Protein AF-A0A8T3ZAX4-F1 (afdb_monomer)

Mean predicted aligned error: 3.97 Å

Solvent-accessible surface area (backbone atoms only — not comparable to full-atom values): 5422 Å² total; per-residue (Å²): 133,81,79,79,75,72,52,70,66,55,52,51,37,52,55,50,29,55,52,29,49,74,70,68,38,28,73,60,21,37,55,42,31,55,60,37,60,75,72,52,79,51,68,69,60,42,37,52,41,35,48,54,30,16,56,26,32,34,56,47,14,66,73,70,72,34,65,69,41,33,50,52,14,40,52,33,25,51,54,36,33,74,78,38,77,82,42,62,67,38,50,54,50,41,58,54,48,69,73,70,109

Radius of gyration: 13.68 Å; Cα contacts (8 Å, |Δi|>4): 105; chains: 1; bounding box: 33×26×36 Å

Sequence (101 aa):
MTDRVMDKEVESYLRKIAHLRAEHRHGRAVQYCNAALEIVHDPLLKNVILTFKGDSLYKIGKKTQQDDIIQDARNHFCEVLKANPDDHLAQACIERIDRYL

Foldseek 3Di:
DDPPPPPPLLVVLVVVLVVCVVVLVLVVSLVSLVVSCVPDPDPVSVLVSLLSNLVSLCSVCVVVVNLVSNVVSLVSLVVSCVVPVPPVSSVVSNVVSVVVD

Structure (mmCIF, N/CA/C/O backbone):
data_AF-A0A8T3ZAX4-F1
#
_entry.id   AF-A0A8T3ZAX4-F1
#
loop_
_atom_site.group_PDB
_atom_site.id
_atom_site.type_symbol
_atom_site.label_atom_id
_atom_site.label_alt_id
_atom_site.label_comp_id
_atom_site.label_asym_id
_atom_site.label_entity_id
_atom_site.label_seq_id
_atom_site.pdbx_PDB_ins_code
_atom_site.Cartn_x
_atom_site.Cartn_y
_atom_site.Cartn_z
_atom_site.occupancy
_atom_site.B_iso_or_equiv
_atom_site.auth_seq_id
_atom_site.auth_comp_id
_atom_site.auth_asym_id
_atom_site.auth_atom_id
_atom_site.pdbx_PDB_model_num
ATOM 1 N N . MET A 1 1 ? 18.551 -11.086 -22.526 1.00 39.72 1 MET A N 1
ATOM 2 C CA . MET A 1 1 ? 18.646 -10.881 -21.067 1.00 39.72 1 MET A CA 1
ATOM 3 C C . MET A 1 1 ? 18.478 -9.396 -20.812 1.00 39.72 1 MET A C 1
ATOM 5 O O . MET A 1 1 ? 19.429 -8.651 -20.977 1.00 39.72 1 MET A O 1
ATOM 9 N N . THR A 1 2 ? 17.256 -8.932 -20.563 1.00 43.25 2 THR A N 1
ATOM 10 C CA . THR A 1 2 ? 17.034 -7.541 -20.151 1.00 43.25 2 THR A CA 1
ATOM 11 C C . THR A 1 2 ? 17.315 -7.467 -18.662 1.00 43.25 2 THR A C 1
ATOM 13 O O . THR A 1 2 ? 16.453 -7.832 -17.863 1.00 43.25 2 THR A O 1
ATOM 16 N N . ASP A 1 3 ? 18.524 -7.039 -18.303 1.00 46.16 3 ASP A N 1
ATOM 17 C CA . ASP A 1 3 ? 18.760 -6.450 -16.990 1.00 46.16 3 ASP A CA 1
ATOM 18 C C . ASP A 1 3 ? 17.726 -5.335 -16.828 1.00 46.16 3 ASP A C 1
ATOM 20 O O . ASP A 1 3 ? 17.781 -4.304 -17.504 1.00 46.16 3 ASP A O 1
ATOM 24 N N . ARG A 1 4 ? 16.709 -5.575 -15.995 1.00 58.03 4 ARG A N 1
ATOM 25 C CA . ARG A 1 4 ? 15.817 -4.515 -15.536 1.00 58.03 4 ARG A CA 1
ATOM 26 C C . ARG A 1 4 ? 16.662 -3.640 -14.626 1.00 58.03 4 ARG A C 1
ATOM 28 O O . AR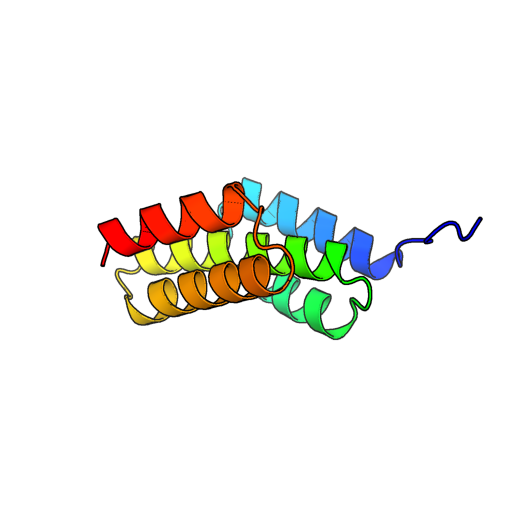G A 1 4 ? 16.743 -3.881 -13.426 1.00 58.03 4 ARG A O 1
ATOM 35 N N . VAL A 1 5 ? 17.332 -2.653 -15.212 1.00 57.97 5 VAL A N 1
ATOM 36 C CA . VAL A 1 5 ? 17.929 -1.560 -14.452 1.00 57.97 5 VAL A CA 1
ATOM 37 C C . VAL A 1 5 ? 16.762 -0.864 -13.763 1.00 57.97 5 VAL A C 1
ATOM 39 O O . VAL A 1 5 ? 15.993 -0.148 -14.401 1.00 57.97 5 VAL A O 1
ATOM 42 N N . MET A 1 6 ? 16.571 -1.163 -12.479 1.00 65.31 6 MET A N 1
ATOM 43 C CA . MET A 1 6 ? 15.640 -0.422 -11.642 1.00 65.31 6 MET A CA 1
ATOM 44 C C . MET A 1 6 ? 16.062 1.042 -11.706 1.00 65.31 6 MET A C 1
ATOM 46 O O . MET A 1 6 ? 17.238 1.355 -11.507 1.00 65.31 6 MET A O 1
ATOM 50 N N . ASP A 1 7 ? 15.117 1.920 -12.037 1.00 80.00 7 ASP A N 1
ATOM 51 C CA . ASP A 1 7 ? 15.393 3.346 -12.074 1.00 80.00 7 ASP A CA 1
ATOM 52 C C . ASP A 1 7 ? 15.958 3.762 -10.708 1.00 80.00 7 ASP A C 1
ATOM 54 O O . ASP A 1 7 ? 15.375 3.453 -9.660 1.00 80.00 7 ASP A O 1
ATOM 58 N N . LYS A 1 8 ? 17.120 4.423 -10.714 1.00 84.75 8 LYS A N 1
ATOM 59 C CA . LYS A 1 8 ? 17.800 4.888 -9.496 1.00 84.75 8 LYS A CA 1
ATOM 60 C C . LYS A 1 8 ? 16.869 5.750 -8.647 1.00 84.75 8 LYS A C 1
ATOM 62 O O . LYS A 1 8 ? 16.998 5.776 -7.421 1.00 84.75 8 LYS A O 1
ATOM 67 N N . GLU A 1 9 ? 15.932 6.441 -9.290 1.00 87.50 9 GLU A N 1
ATOM 68 C CA . GLU A 1 9 ? 14.917 7.222 -8.606 1.00 87.50 9 GLU A CA 1
ATOM 69 C C . GLU A 1 9 ? 13.925 6.329 -7.840 1.00 87.50 9 GLU A C 1
ATOM 71 O O . GLU A 1 9 ? 13.741 6.513 -6.633 1.00 87.50 9 GLU A O 1
ATOM 76 N N . VAL A 1 10 ? 13.362 5.299 -8.483 1.00 88.62 10 VAL A N 1
ATOM 77 C CA . VAL A 1 10 ? 12.457 4.325 -7.839 1.00 88.62 10 VAL A CA 1
ATOM 78 C C . VAL A 1 10 ? 13.159 3.600 -6.689 1.00 88.62 10 VAL A C 1
ATOM 80 O O . VAL A 1 10 ? 12.579 3.428 -5.613 1.00 88.62 10 VAL A O 1
ATOM 83 N N . GLU A 1 11 ? 14.428 3.231 -6.864 1.00 90.81 11 GLU A N 1
ATOM 84 C CA . GLU A 1 11 ? 15.224 2.622 -5.797 1.00 90.81 11 GLU A CA 1
ATOM 85 C C . GLU A 1 11 ? 15.369 3.552 -4.581 1.00 90.81 11 GLU A C 1
ATOM 87 O O . GLU A 1 11 ? 15.195 3.126 -3.432 1.00 90.81 11 GLU A O 1
ATOM 92 N N . SER A 1 12 ? 15.657 4.834 -4.822 1.00 93.19 12 SER A N 1
ATOM 93 C CA . SER A 1 12 ? 15.745 5.853 -3.774 1.00 93.19 12 SER A CA 1
ATOM 94 C C . SER A 1 12 ? 14.426 5.982 -3.005 1.00 93.19 12 SER A C 1
ATOM 96 O O . SER A 1 12 ? 14.424 5.964 -1.765 1.00 93.19 12 SER A O 1
ATOM 98 N N . TYR A 1 13 ? 13.293 6.011 -3.718 1.00 95.00 13 TYR A N 1
ATOM 99 C CA . TYR A 1 13 ? 11.966 6.010 -3.100 1.00 95.00 13 TYR A CA 1
ATOM 100 C C . TYR A 1 13 ? 11.745 4.774 -2.225 1.00 95.00 13 TYR A C 1
ATOM 102 O O . TYR A 1 13 ? 11.359 4.921 -1.063 1.00 95.00 13 TYR A O 1
ATOM 110 N N . LEU A 1 14 ? 12.039 3.570 -2.722 1.00 94.31 14 LEU A N 1
ATOM 111 C CA . LEU A 1 14 ? 11.862 2.324 -1.967 1.00 94.31 14 LEU A CA 1
ATOM 112 C C . LEU A 1 14 ? 12.694 2.304 -0.681 1.00 94.31 14 LEU A C 1
ATOM 114 O O . LEU A 1 14 ? 12.167 1.982 0.390 1.00 94.31 14 LEU A O 1
ATOM 118 N N . ARG A 1 15 ? 13.964 2.722 -0.753 1.00 95.56 15 ARG A N 1
ATOM 119 C CA . ARG A 1 15 ? 14.827 2.859 0.433 1.00 95.56 15 ARG A CA 1
ATOM 120 C C . ARG A 1 15 ? 14.233 3.847 1.436 1.00 95.56 15 ARG A C 1
ATOM 122 O O . ARG A 1 15 ? 14.205 3.568 2.638 1.00 95.56 15 ARG A O 1
ATOM 129 N N . LYS A 1 16 ? 13.714 4.985 0.962 1.00 96.94 16 LYS A N 1
ATOM 130 C CA . LYS A 1 16 ? 13.116 5.996 1.840 1.00 96.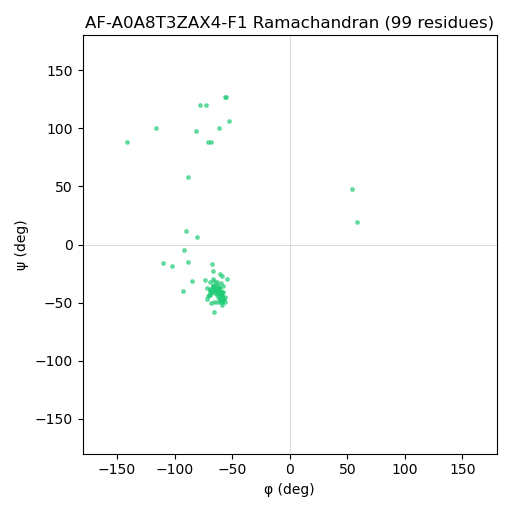94 16 LYS A CA 1
ATOM 131 C C . LYS A 1 16 ? 11.816 5.517 2.480 1.00 96.94 16 LYS A C 1
ATOM 133 O O . LYS A 1 16 ? 11.628 5.737 3.677 1.00 96.94 16 LYS A O 1
ATOM 138 N N . ILE A 1 17 ? 10.954 4.837 1.724 1.00 97.50 17 ILE A N 1
ATOM 139 C CA . ILE A 1 17 ? 9.712 4.234 2.225 1.00 97.50 17 ILE A CA 1
ATOM 140 C C . ILE A 1 17 ? 10.034 3.224 3.329 1.00 97.50 17 ILE A C 1
ATOM 142 O O . ILE A 1 17 ? 9.453 3.306 4.412 1.00 97.50 17 ILE A O 1
ATOM 146 N N . ALA A 1 18 ? 10.980 2.311 3.090 1.00 96.25 18 ALA A N 1
ATOM 147 C CA . ALA A 1 18 ? 11.379 1.301 4.068 1.00 96.25 18 ALA A CA 1
ATOM 148 C C . ALA A 1 18 ? 11.889 1.937 5.371 1.00 96.25 18 ALA A C 1
ATOM 150 O O . ALA A 1 18 ? 11.420 1.587 6.455 1.00 96.25 18 ALA A O 1
ATOM 151 N N . HIS A 1 19 ? 12.775 2.930 5.264 1.00 97.62 19 HIS A N 1
ATOM 152 C CA . HIS A 1 19 ? 13.294 3.664 6.417 1.00 97.62 19 HIS A CA 1
ATOM 153 C C . HIS A 1 19 ? 12.184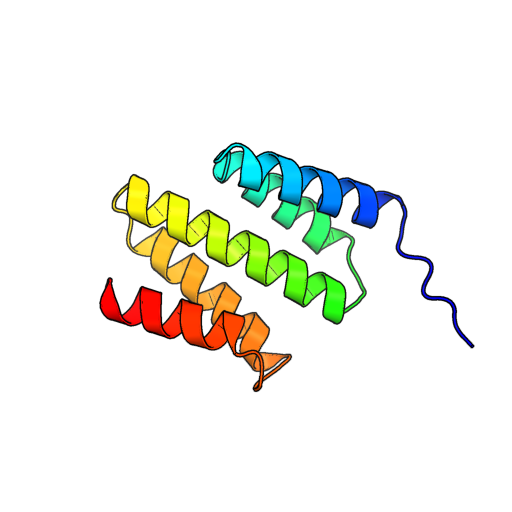 4.392 7.198 1.00 97.62 19 HIS A C 1
ATOM 155 O O . HIS A 1 19 ? 12.084 4.241 8.412 1.00 97.62 19 HIS A O 1
ATOM 161 N N . LEU A 1 20 ? 11.288 5.114 6.517 1.00 97.62 20 LEU A N 1
ATOM 162 C CA . LEU A 1 20 ? 10.177 5.816 7.174 1.00 97.62 20 LEU A CA 1
ATOM 163 C C . LEU A 1 20 ? 9.200 4.854 7.862 1.00 97.62 20 LEU A C 1
ATOM 165 O O . LEU A 1 20 ? 8.684 5.170 8.934 1.00 97.62 20 LEU A O 1
ATOM 169 N N . ARG A 1 21 ? 8.944 3.683 7.266 1.00 97.25 21 ARG A N 1
ATOM 170 C CA . ARG A 1 21 ? 8.109 2.639 7.878 1.00 97.25 21 ARG A CA 1
ATOM 171 C C . ARG A 1 21 ? 8.762 2.049 9.126 1.00 97.25 21 ARG A C 1
ATOM 173 O O . ARG A 1 21 ? 8.046 1.822 10.098 1.00 97.25 21 ARG A O 1
ATOM 180 N N . ALA A 1 22 ? 10.080 1.844 9.115 1.00 96.44 22 ALA A N 1
ATOM 181 C CA . ALA A 1 22 ? 10.836 1.398 10.287 1.00 96.44 22 ALA A CA 1
ATOM 182 C C . ALA A 1 22 ? 10.803 2.433 11.427 1.00 96.44 22 ALA A C 1
ATOM 184 O O . ALA A 1 22 ? 10.717 2.062 12.591 1.00 96.44 22 ALA A O 1
ATOM 185 N N . GLU A 1 23 ? 10.773 3.729 11.101 1.00 97.62 23 GLU A N 1
ATOM 186 C CA . GLU A 1 23 ? 10.599 4.819 12.074 1.00 97.62 23 GLU A CA 1
ATOM 187 C C . GLU A 1 23 ? 9.131 5.051 12.503 1.00 97.62 23 GLU A C 1
ATOM 189 O O . GLU A 1 23 ? 8.834 6.039 13.172 1.00 97.62 23 GLU A O 1
ATOM 194 N N . HIS A 1 24 ? 8.179 4.201 12.094 1.00 95.88 24 HIS A N 1
ATOM 195 C CA . HIS A 1 24 ? 6.733 4.383 12.319 1.00 95.88 24 HIS A CA 1
ATOM 196 C C . HIS A 1 24 ? 6.138 5.681 11.736 1.00 95.88 24 HIS A C 1
ATOM 198 O O . HIS A 1 24 ? 5.041 6.119 12.104 1.00 95.88 24 HIS A O 1
ATOM 204 N N . ARG A 1 25 ? 6.819 6.308 10.773 1.00 97.31 25 ARG A N 1
ATOM 205 C CA . ARG A 1 25 ? 6.405 7.565 10.126 1.00 97.31 25 ARG A CA 1
ATOM 206 C C . ARG A 1 25 ? 5.513 7.290 8.923 1.00 97.31 25 ARG A C 1
ATOM 208 O O . ARG A 1 25 ? 5.807 7.695 7.797 1.00 97.31 25 ARG A O 1
ATOM 215 N N . HIS A 1 26 ? 4.400 6.608 9.173 1.00 97.31 26 HIS A N 1
ATOM 216 C CA . HIS A 1 26 ? 3.520 6.075 8.131 1.00 97.31 26 HIS A CA 1
ATOM 217 C C . HIS A 1 26 ? 2.928 7.147 7.208 1.00 97.31 26 HIS A C 1
ATOM 219 O O . HIS A 1 26 ? 2.879 6.926 6.005 1.00 97.31 26 HIS A O 1
ATOM 225 N N . GLY A 1 27 ? 2.571 8.333 7.718 1.00 96.94 27 GLY A N 1
ATOM 226 C CA . GLY A 1 27 ? 2.056 9.418 6.868 1.00 96.94 27 GLY A CA 1
ATOM 227 C C . GLY A 1 27 ? 3.068 9.873 5.809 1.00 96.94 27 GLY A C 1
ATOM 228 O O . GLY A 1 27 ? 2.731 10.008 4.636 1.00 96.94 27 GLY A O 1
ATOM 229 N N . ARG A 1 28 ? 4.346 10.007 6.192 1.00 97.62 28 ARG A N 1
ATOM 230 C CA . ARG A 1 28 ? 5.423 10.305 5.234 1.00 97.62 28 ARG A CA 1
ATOM 231 C C . ARG A 1 28 ? 5.683 9.127 4.301 1.00 97.62 28 ARG A C 1
ATOM 233 O O . ARG A 1 28 ? 5.937 9.343 3.124 1.00 97.62 28 ARG A O 1
ATOM 240 N N . ALA A 1 29 ? 5.618 7.893 4.799 1.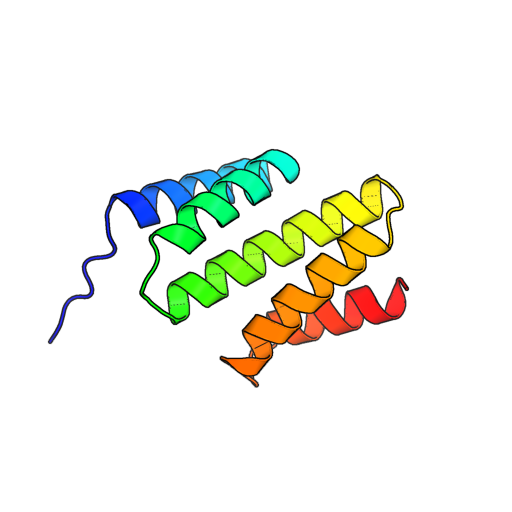00 98.06 29 ALA A N 1
ATOM 241 C CA . ALA A 1 29 ? 5.779 6.716 3.949 1.00 98.06 29 ALA A CA 1
ATOM 242 C C . ALA A 1 29 ? 4.720 6.678 2.832 1.00 98.06 29 ALA A C 1
ATOM 244 O O . ALA A 1 29 ? 5.077 6.431 1.685 1.00 98.06 29 ALA A O 1
ATOM 245 N N . VAL A 1 30 ? 3.457 7.006 3.136 1.00 98.12 30 VAL A N 1
ATOM 246 C CA . VAL A 1 30 ? 2.375 7.098 2.138 1.00 98.12 30 VAL A CA 1
ATOM 247 C C . VAL A 1 30 ? 2.666 8.168 1.083 1.00 98.12 30 VAL A C 1
ATOM 249 O O . VAL A 1 30 ? 2.489 7.900 -0.102 1.00 98.12 30 VAL A O 1
ATOM 252 N N . GLN A 1 31 ? 3.178 9.341 1.477 1.00 97.69 31 GLN A N 1
ATOM 253 C CA . GLN A 1 31 ? 3.572 10.391 0.523 1.00 97.69 31 GLN A CA 1
ATOM 254 C C . GLN A 1 31 ? 4.630 9.893 -0.472 1.00 97.69 31 GLN A C 1
ATOM 256 O O . GLN A 1 31 ? 4.483 10.091 -1.675 1.00 97.69 31 GLN A O 1
ATOM 261 N N . TYR A 1 32 ? 5.662 9.196 0.014 1.00 97.62 32 TYR A N 1
ATOM 262 C CA . TYR A 1 32 ? 6.695 8.625 -0.856 1.00 97.62 32 TYR A CA 1
ATOM 263 C C . TYR A 1 32 ? 6.167 7.459 -1.702 1.00 97.62 32 TYR A C 1
ATOM 265 O O . TYR A 1 32 ? 6.615 7.292 -2.830 1.00 97.62 32 TYR A O 1
ATOM 273 N N . CYS A 1 33 ? 5.204 6.676 -1.202 1.00 97.81 33 CYS A N 1
ATOM 274 C CA . CYS A 1 33 ? 4.541 5.651 -2.011 1.00 97.81 33 CYS A CA 1
ATOM 275 C C . CYS A 1 33 ? 3.764 6.275 -3.176 1.00 97.81 33 CYS A C 1
ATOM 277 O O . CYS A 1 33 ? 3.848 5.762 -4.283 1.00 97.81 33 CYS A O 1
ATOM 279 N N . ASN A 1 34 ? 3.038 7.377 -2.950 1.00 97.50 34 ASN A N 1
ATOM 280 C CA . ASN A 1 34 ? 2.318 8.073 -4.020 1.00 97.50 34 ASN A CA 1
ATOM 281 C C . ASN A 1 34 ? 3.279 8.5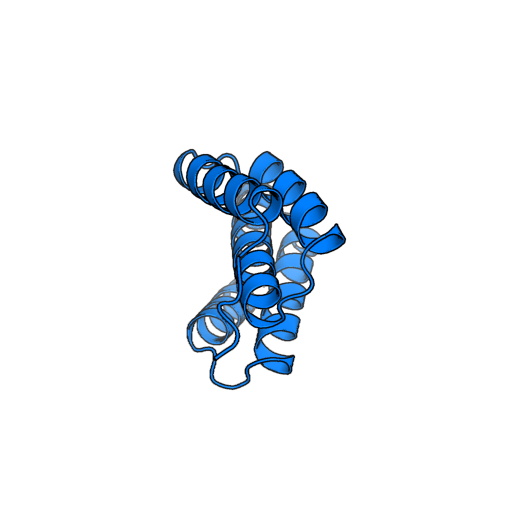78 -5.102 1.00 97.50 34 ASN A C 1
ATOM 283 O O . ASN A 1 34 ? 3.081 8.254 -6.265 1.00 97.50 34 ASN A O 1
ATOM 287 N N . ALA A 1 35 ? 4.356 9.264 -4.708 1.00 96.31 35 ALA A N 1
ATOM 288 C CA . ALA A 1 35 ? 5.369 9.741 -5.651 1.00 96.31 35 ALA A CA 1
ATOM 289 C C . ALA A 1 35 ? 6.022 8.587 -6.436 1.00 96.31 35 ALA A C 1
ATOM 291 O O . ALA A 1 35 ? 6.180 8.662 -7.649 1.00 96.31 35 ALA A O 1
ATOM 292 N N . ALA A 1 36 ? 6.341 7.473 -5.769 1.00 95.44 36 ALA A N 1
ATOM 293 C CA . ALA A 1 36 ? 6.904 6.304 -6.439 1.00 95.44 36 ALA A CA 1
ATOM 294 C C . ALA A 1 36 ? 5.918 5.658 -7.429 1.00 95.44 36 ALA A C 1
ATOM 296 O O . ALA A 1 36 ? 6.333 5.199 -8.490 1.00 95.44 36 ALA A O 1
ATOM 297 N N . LEU A 1 37 ? 4.620 5.628 -7.102 1.00 95.50 37 LEU A N 1
ATOM 298 C CA . LEU A 1 37 ? 3.578 5.065 -7.968 1.00 95.50 37 LEU A CA 1
ATOM 299 C C . LEU A 1 37 ? 3.367 5.861 -9.262 1.00 95.50 37 LEU A C 1
ATOM 301 O O . LEU A 1 37 ? 2.879 5.285 -10.232 1.00 95.50 37 LEU A O 1
ATOM 305 N N . GLU A 1 38 ? 3.735 7.143 -9.290 1.00 94.88 38 GLU A N 1
ATOM 306 C CA . GLU A 1 38 ? 3.643 7.987 -10.489 1.00 94.88 38 GLU A CA 1
ATOM 307 C C . GLU A 1 38 ? 4.711 7.644 -11.535 1.00 94.88 38 GLU A C 1
ATOM 309 O O . GLU A 1 38 ? 4.461 7.781 -12.731 1.00 94.88 38 GLU A O 1
ATOM 314 N N . ILE A 1 39 ? 5.878 7.166 -11.095 1.00 92.56 39 ILE A N 1
ATOM 315 C CA . ILE A 1 39 ? 7.038 6.914 -11.965 1.00 92.56 39 ILE A CA 1
ATOM 316 C C . ILE A 1 39 ? 7.345 5.423 -12.162 1.00 92.56 39 ILE A C 1
ATOM 318 O O . ILE A 1 39 ? 8.098 5.046 -13.058 1.00 92.56 39 ILE A O 1
ATOM 322 N N . VAL A 1 40 ? 6.790 4.539 -11.326 1.00 92.50 40 VAL A N 1
ATOM 323 C CA . VAL A 1 40 ? 7.048 3.099 -11.423 1.00 92.50 40 VAL A CA 1
ATOM 324 C C . VAL A 1 40 ? 6.235 2.469 -12.557 1.00 92.50 40 VAL A C 1
ATOM 326 O O . VAL A 1 40 ? 5.005 2.452 -12.552 1.00 92.50 40 VAL A O 1
ATOM 329 N N . HIS A 1 41 ? 6.936 1.878 -13.523 1.00 88.44 41 HIS A N 1
ATOM 330 C CA . HIS A 1 41 ? 6.311 1.135 -14.624 1.00 88.44 41 HIS A CA 1
ATOM 331 C C . HIS A 1 41 ? 6.387 -0.386 -14.447 1.00 88.44 41 HIS A C 1
ATOM 333 O O . HIS A 1 41 ? 5.622 -1.118 -15.072 1.00 88.44 41 HIS A O 1
ATOM 339 N N . ASP A 1 42 ? 7.289 -0.872 -13.591 1.00 89.81 42 ASP A N 1
ATOM 340 C CA . ASP A 1 42 ? 7.428 -2.297 -13.305 1.00 89.81 42 ASP A CA 1
ATOM 341 C C . ASP A 1 42 ? 6.242 -2.795 -12.450 1.00 89.81 42 ASP A C 1
ATOM 343 O O . ASP A 1 42 ? 6.057 -2.307 -11.330 1.00 89.81 42 ASP A O 1
ATOM 347 N N . PRO A 1 43 ? 5.443 -3.770 -12.928 1.00 89.88 43 PRO A N 1
ATOM 348 C CA . PRO A 1 43 ? 4.271 -4.251 -12.195 1.00 89.88 43 PRO A CA 1
ATOM 349 C C . PRO A 1 43 ? 4.599 -4.911 -10.850 1.00 89.88 43 PRO A C 1
ATOM 351 O O . PRO A 1 43 ? 3.819 -4.794 -9.906 1.00 89.88 43 PRO A O 1
ATOM 354 N N . LEU A 1 44 ? 5.750 -5.580 -10.733 1.00 89.81 44 LEU A N 1
ATOM 355 C CA . LEU A 1 44 ? 6.164 -6.216 -9.481 1.00 89.81 44 LEU A CA 1
ATOM 356 C C . LEU A 1 44 ? 6.545 -5.150 -8.454 1.00 89.81 44 LEU A C 1
ATOM 358 O O . LEU A 1 44 ? 6.092 -5.208 -7.311 1.00 89.81 44 LEU A O 1
ATOM 362 N N . LEU A 1 45 ? 7.310 -4.133 -8.864 1.00 91.94 45 LEU A N 1
ATOM 363 C CA . LEU A 1 45 ? 7.635 -3.005 -7.984 1.00 91.94 45 LEU A CA 1
ATOM 364 C C . LEU A 1 45 ? 6.386 -2.205 -7.608 1.00 91.94 45 LEU A C 1
ATOM 366 O O . LEU A 1 45 ? 6.243 -1.810 -6.450 1.00 91.94 45 LEU A O 1
ATOM 370 N N . LYS A 1 46 ? 5.453 -2.016 -8.547 1.00 94.12 46 LYS A N 1
ATOM 371 C CA . LYS A 1 46 ? 4.160 -1.385 -8.267 1.00 94.12 46 LYS A CA 1
ATOM 372 C C . LYS A 1 46 ? 3.412 -2.132 -7.160 1.00 94.12 46 LYS A C 1
ATOM 374 O O . LYS A 1 46 ? 2.967 -1.493 -6.209 1.00 94.12 46 LYS A O 1
ATOM 379 N N . ASN A 1 47 ? 3.337 -3.463 -7.232 1.00 94.00 47 ASN A N 1
ATOM 380 C CA . ASN A 1 47 ? 2.699 -4.279 -6.194 1.00 94.00 47 ASN A CA 1
ATOM 381 C C . ASN A 1 47 ? 3.391 -4.119 -4.833 1.00 94.00 47 ASN A C 1
ATOM 383 O O . ASN A 1 47 ? 2.717 -3.942 -3.821 1.00 94.00 47 ASN A O 1
ATOM 387 N N . VAL A 1 48 ? 4.728 -4.091 -4.797 1.00 94.75 48 VAL A N 1
ATOM 388 C CA . VAL A 1 48 ? 5.485 -3.841 -3.556 1.00 94.75 48 VAL A CA 1
ATOM 389 C C . VAL A 1 48 ? 5.125 -2.481 -2.948 1.00 94.75 48 VAL A C 1
ATOM 391 O O . VAL A 1 48 ? 4.872 -2.385 -1.743 1.00 94.75 48 VAL A O 1
ATOM 394 N N . ILE A 1 49 ? 5.064 -1.428 -3.767 1.00 96.50 49 ILE A N 1
ATOM 395 C CA . ILE A 1 49 ? 4.729 -0.078 -3.297 1.00 96.50 49 ILE A CA 1
ATOM 396 C C . ILE A 1 49 ? 3.275 -0.015 -2.806 1.00 96.50 49 ILE A C 1
ATOM 398 O O . ILE A 1 49 ? 3.020 0.575 -1.754 1.00 96.50 49 ILE A O 1
ATOM 402 N N . LEU A 1 50 ? 2.333 -0.663 -3.501 1.00 97.62 50 LEU A N 1
ATOM 403 C CA . LEU A 1 50 ? 0.937 -0.770 -3.061 1.00 97.62 50 LEU A CA 1
ATOM 404 C C . LEU A 1 50 ? 0.817 -1.494 -1.715 1.00 97.62 50 LEU A C 1
ATOM 406 O O . LEU A 1 50 ? 0.141 -0.992 -0.818 1.00 97.62 50 LEU A O 1
ATOM 410 N N . THR A 1 51 ? 1.542 -2.597 -1.518 1.00 97.19 51 THR A N 1
ATOM 411 C CA . THR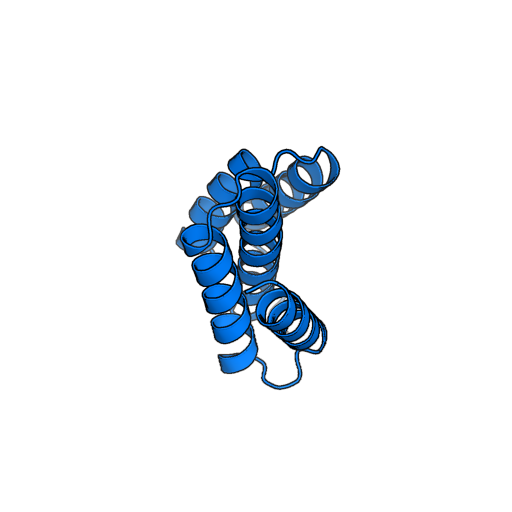 A 1 51 ? 1.600 -3.308 -0.231 1.00 97.19 51 THR A CA 1
ATOM 412 C C . THR A 1 51 ? 2.149 -2.413 0.885 1.00 97.19 51 THR A C 1
ATOM 414 O O . THR A 1 51 ? 1.603 -2.375 1.992 1.00 97.19 51 THR A O 1
ATOM 417 N N . PHE A 1 52 ? 3.209 -1.641 0.619 1.00 97.69 52 PHE A N 1
ATOM 418 C CA . PHE A 1 52 ? 3.772 -0.702 1.599 1.00 97.69 52 PHE A CA 1
ATOM 419 C C . PHE A 1 52 ? 2.820 0.446 1.939 1.00 97.69 52 PHE A C 1
ATOM 421 O O . PHE A 1 52 ? 2.745 0.856 3.108 1.00 97.69 52 PHE A O 1
ATOM 428 N N . LYS A 1 53 ? 2.094 0.948 0.937 1.00 98.38 53 LYS A N 1
ATOM 429 C CA . LYS A 1 53 ? 1.069 1.978 1.100 1.00 98.38 53 LYS A CA 1
ATOM 430 C C . LYS A 1 53 ? -0.103 1.452 1.926 1.00 98.38 53 LYS A C 1
ATOM 432 O O . LYS A 1 53 ? -0.440 2.084 2.924 1.00 98.38 53 LYS A O 1
ATOM 437 N N . GLY A 1 54 ? -0.643 0.282 1.582 1.00 97.88 54 GLY A N 1
ATOM 438 C CA . GLY A 1 54 ? -1.721 -0.384 2.317 1.00 97.88 54 GLY A CA 1
ATOM 439 C C . GLY A 1 54 ? -1.369 -0.623 3.787 1.00 97.88 54 GLY A C 1
ATOM 440 O O . GLY A 1 54 ? -2.105 -0.198 4.673 1.00 97.88 54 GLY A O 1
ATOM 441 N N . ASP A 1 55 ? -0.194 -1.193 4.083 1.00 97.81 55 ASP A N 1
ATOM 442 C CA . ASP A 1 55 ? 0.240 -1.412 5.478 1.00 97.81 55 ASP A CA 1
ATOM 443 C C . ASP A 1 55 ? 0.382 -0.093 6.253 1.00 97.81 55 ASP A C 1
ATOM 445 O O . ASP A 1 55 ? 0.037 -0.013 7.434 1.00 97.81 55 ASP A O 1
ATOM 449 N N . SER A 1 56 ? 0.871 0.959 5.593 1.00 98.25 56 SER A N 1
ATOM 450 C CA . SER A 1 56 ? 1.028 2.273 6.222 1.00 98.25 56 SER A CA 1
ATOM 451 C C . SER A 1 56 ? -0.319 2.944 6.491 1.00 98.25 56 SER A C 1
ATOM 453 O O . SER A 1 56 ? -0.509 3.461 7.590 1.00 98.25 56 SER A O 1
ATOM 455 N N . LEU A 1 57 ? -1.259 2.894 5.543 1.00 98.38 57 LEU A N 1
ATOM 456 C CA . LEU A 1 57 ? -2.622 3.400 5.724 1.00 98.38 57 LEU A CA 1
ATOM 457 C C . LEU A 1 57 ? -3.346 2.641 6.834 1.00 98.38 57 LEU A C 1
ATOM 459 O O . LEU A 1 57 ? -3.877 3.277 7.736 1.00 98.38 57 LEU A O 1
ATOM 463 N N . TYR A 1 58 ? -3.257 1.309 6.867 1.00 97.94 58 TYR A N 1
ATOM 464 C CA . TYR A 1 58 ? -3.860 0.513 7.938 1.00 97.94 58 TYR A CA 1
ATOM 465 C C . TYR A 1 58 ? -3.362 0.947 9.323 1.00 97.94 58 TYR A C 1
ATOM 467 O O . TYR A 1 58 ? -4.147 1.134 10.251 1.00 97.94 58 TYR A O 1
ATOM 475 N N . LYS A 1 59 ? -2.048 1.162 9.471 1.00 97.19 59 LYS A N 1
ATOM 476 C CA . LYS A 1 59 ? -1.458 1.630 10.735 1.00 97.19 59 LYS A CA 1
ATOM 477 C C . LYS A 1 59 ? -1.886 3.051 11.100 1.00 97.19 59 LYS A C 1
ATOM 479 O O . LYS A 1 59 ? -2.047 3.330 12.287 1.00 97.19 59 LYS A O 1
ATOM 484 N N . ILE A 1 60 ? -2.059 3.934 10.114 1.00 97.44 60 ILE A N 1
ATOM 485 C CA . ILE A 1 60 ? -2.601 5.283 10.329 1.00 97.44 60 ILE A CA 1
ATOM 486 C C . ILE A 1 60 ? -4.050 5.180 10.791 1.00 97.44 60 ILE A C 1
ATOM 488 O O . ILE A 1 60 ? -4.331 5.611 11.903 1.00 97.44 60 ILE A O 1
ATOM 492 N N . GLY A 1 61 ? -4.919 4.550 9.998 1.00 97.00 61 GLY A N 1
ATOM 493 C CA . GLY A 1 61 ? -6.349 4.434 10.276 1.00 97.00 61 GLY A CA 1
ATOM 494 C C . GLY A 1 61 ? -6.631 3.761 11.615 1.00 97.00 61 GLY A C 1
ATOM 495 O O . GLY A 1 61 ? -7.423 4.268 12.400 1.00 97.00 61 GLY A O 1
ATOM 496 N N . LYS A 1 62 ? -5.888 2.704 11.973 1.00 96.44 62 LYS A N 1
ATOM 497 C CA . LYS A 1 62 ? -5.993 2.080 13.302 1.00 96.44 62 LYS A CA 1
ATOM 498 C C . LYS A 1 62 ? -5.599 3.032 14.437 1.00 96.44 62 LYS A C 1
ATOM 500 O O . LYS A 1 62 ? -6.200 2.995 15.507 1.00 96.44 62 LYS A O 1
ATOM 505 N N . LYS A 1 63 ? -4.561 3.853 14.240 1.00 96.56 63 LYS A N 1
ATOM 506 C CA . LYS A 1 63 ? -4.098 4.824 15.245 1.00 96.56 63 LYS A CA 1
ATOM 507 C C . LYS A 1 63 ? -5.071 5.996 15.387 1.00 96.56 63 LYS A C 1
ATOM 509 O O . LYS A 1 63 ? -5.229 6.500 16.493 1.00 96.56 63 LYS A O 1
ATOM 514 N N . THR A 1 64 ? -5.666 6.444 14.285 1.00 96.88 64 THR A N 1
ATOM 515 C CA . THR A 1 64 ? -6.600 7.577 14.253 1.00 96.88 64 THR A CA 1
ATOM 516 C C . THR A 1 64 ? -8.060 7.165 14.422 1.00 96.88 64 THR A C 1
ATOM 518 O O . THR A 1 64 ? -8.898 8.049 14.543 1.00 96.88 64 THR A O 1
ATOM 521 N N . GLN A 1 65 ? -8.350 5.859 14.477 1.00 96.00 65 GLN A N 1
ATOM 522 C CA . GLN A 1 65 ? -9.702 5.288 14.518 1.00 96.00 65 GLN A CA 1
ATOM 523 C C . GLN A 1 65 ? -10.573 5.792 13.356 1.00 96.00 65 GLN A C 1
ATOM 525 O O . GLN A 1 65 ? -11.690 6.261 13.545 1.00 96.00 65 GLN A O 1
ATOM 530 N N . GLN A 1 66 ? -10.003 5.744 12.152 1.00 96.81 66 GLN A N 1
ATOM 531 C CA . GLN A 1 66 ? -10.611 6.223 10.913 1.00 96.81 66 GLN A CA 1
ATOM 532 C C . GLN A 1 66 ? -10.833 5.052 9.955 1.00 96.81 66 GLN A C 1
ATOM 534 O O . GLN A 1 66 ? -9.894 4.580 9.306 1.00 96.81 66 GLN A O 1
ATOM 539 N N . ASP A 1 67 ? -12.076 4.573 9.901 1.00 96.44 67 ASP A N 1
ATOM 540 C CA . ASP A 1 67 ? -12.464 3.385 9.132 1.00 96.44 67 ASP A CA 1
ATOM 541 C C . ASP A 1 67 ? -12.341 3.595 7.619 1.00 96.44 67 ASP A C 1
ATOM 543 O O . ASP A 1 67 ? -12.021 2.659 6.892 1.00 96.44 67 ASP A O 1
ATOM 547 N N . ASP A 1 68 ? -12.508 4.827 7.140 1.00 97.19 68 ASP A N 1
ATOM 548 C CA . ASP A 1 68 ? -12.287 5.214 5.744 1.00 97.19 68 ASP A CA 1
ATOM 549 C C . ASP A 1 68 ? -10.832 4.969 5.311 1.00 97.19 68 ASP A C 1
ATOM 551 O O . ASP A 1 68 ? -10.582 4.348 4.278 1.00 97.19 68 ASP A O 1
ATOM 555 N N . ILE A 1 69 ? -9.860 5.341 6.149 1.00 97.75 69 ILE A N 1
ATOM 556 C CA . ILE A 1 69 ? -8.436 5.079 5.884 1.00 97.75 69 ILE A CA 1
ATOM 557 C C . ILE A 1 69 ? -8.130 3.574 5.921 1.00 97.75 69 ILE A C 1
ATOM 559 O O . ILE A 1 69 ? -7.285 3.076 5.169 1.00 97.75 69 ILE A O 1
ATOM 563 N N . ILE A 1 70 ? -8.799 2.829 6.801 1.00 97.81 70 ILE A N 1
ATOM 564 C CA . ILE A 1 70 ? -8.651 1.371 6.888 1.00 97.81 70 ILE A CA 1
ATOM 565 C C . ILE A 1 70 ? -9.246 0.697 5.649 1.00 97.81 70 ILE A C 1
ATOM 567 O O . ILE A 1 70 ? -8.642 -0.233 5.105 1.00 97.81 70 ILE A O 1
ATOM 571 N N . GLN A 1 71 ? -10.374 1.199 5.155 1.00 97.75 71 GLN A N 1
ATOM 572 C CA . GLN A 1 71 ? -10.979 0.737 3.916 1.00 97.75 71 GLN A CA 1
ATOM 573 C C . GLN A 1 71 ? -10.077 1.033 2.708 1.00 97.75 71 GLN A C 1
ATOM 575 O O . GLN A 1 71 ? -9.893 0.162 1.856 1.00 97.75 71 GLN A O 1
ATOM 580 N N . ASP A 1 72 ? -9.433 2.200 2.661 1.00 97.69 72 ASP A N 1
ATOM 581 C CA . ASP A 1 72 ? -8.440 2.521 1.627 1.00 97.69 72 ASP A CA 1
ATOM 582 C C . ASP A 1 72 ? -7.235 1.574 1.670 1.00 97.69 72 ASP A C 1
ATOM 584 O O . ASP A 1 72 ? -6.759 1.102 0.632 1.00 97.69 72 ASP A O 1
ATOM 588 N N . ALA A 1 73 ? -6.762 1.227 2.871 1.00 98.06 73 ALA A N 1
ATOM 589 C CA . ALA A 1 73 ? -5.717 0.222 3.033 1.00 98.06 73 ALA A CA 1
ATOM 590 C C . ALA A 1 73 ? -6.135 -1.131 2.441 1.00 98.06 73 ALA A C 1
ATOM 592 O O . ALA A 1 73 ? -5.362 -1.752 1.705 1.00 98.06 73 ALA A O 1
ATOM 593 N N . ARG A 1 74 ? -7.370 -1.566 2.727 1.00 98.12 74 ARG A N 1
ATOM 594 C CA . ARG A 1 74 ? -7.947 -2.804 2.189 1.0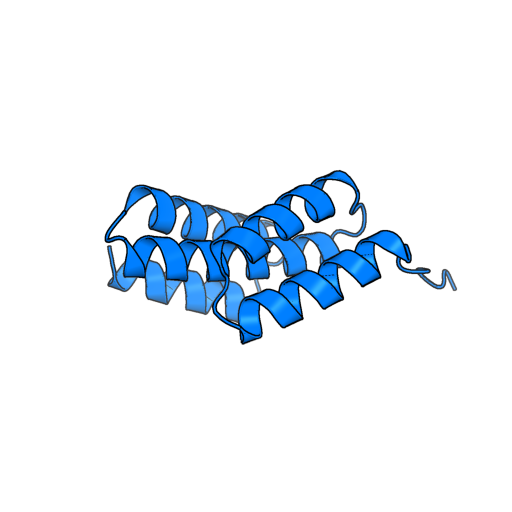0 98.12 74 ARG A CA 1
ATOM 595 C C . ARG A 1 74 ? -7.985 -2.787 0.666 1.00 98.12 74 ARG A C 1
ATOM 597 O O . ARG A 1 74 ? -7.569 -3.758 0.038 1.00 98.12 74 ARG A O 1
ATOM 604 N N . ASN A 1 75 ? -8.434 -1.679 0.080 1.00 98.00 75 ASN A N 1
ATOM 605 C CA . ASN A 1 75 ? -8.547 -1.523 -1.368 1.00 98.00 75 ASN A CA 1
ATOM 606 C C . ASN A 1 75 ? -7.191 -1.718 -2.065 1.00 98.00 75 ASN A C 1
ATOM 608 O O . ASN A 1 75 ? -7.124 -2.424 -3.070 1.00 98.00 75 ASN A O 1
ATOM 612 N N . HIS A 1 76 ? -6.098 -1.198 -1.496 1.00 97.88 76 HIS A N 1
ATOM 613 C CA . HIS A 1 76 ? -4.758 -1.425 -2.045 1.00 97.88 76 HIS A CA 1
ATOM 614 C C . HIS A 1 76 ? -4.302 -2.885 -1.964 1.00 97.88 76 HIS A C 1
ATOM 616 O O . HIS A 1 76 ? -3.704 -3.385 -2.915 1.00 97.88 76 HIS A O 1
ATOM 622 N N . PHE A 1 77 ? -4.613 -3.611 -0.887 1.00 98.00 77 PHE A N 1
ATOM 623 C CA . PHE A 1 77 ? -4.329 -5.051 -0.843 1.00 98.00 77 PHE A CA 1
ATOM 624 C C . PHE A 1 77 ? -5.175 -5.833 -1.857 1.00 98.00 77 PHE A C 1
ATOM 626 O O . PHE A 1 77 ? -4.673 -6.765 -2.483 1.00 98.00 77 PHE A O 1
ATOM 633 N N . CYS A 1 78 ? -6.427 -5.426 -2.093 1.00 97.56 78 CYS A N 1
ATOM 634 C CA . CYS A 1 78 ? -7.238 -5.998 -3.166 1.00 97.56 78 CYS A CA 1
ATOM 635 C C . CYS A 1 78 ? -6.626 -5.738 -4.552 1.00 97.56 78 CYS A C 1
ATOM 637 O O . CYS A 1 78 ? -6.677 -6.619 -5.406 1.00 97.56 78 CYS A O 1
ATOM 639 N N . GLU A 1 79 ? -6.046 -4.560 -4.799 1.00 97.00 79 GLU A N 1
ATOM 640 C CA . GLU A 1 79 ? -5.326 -4.276 -6.051 1.00 97.00 79 GLU A CA 1
ATOM 641 C C . GLU A 1 79 ? -4.111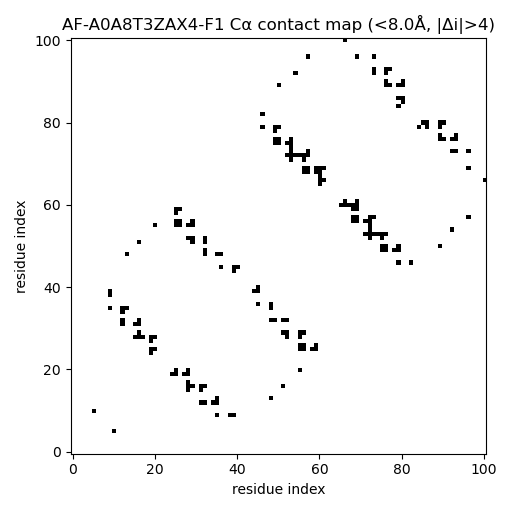 -5.189 -6.236 1.00 97.00 79 GLU A C 1
ATOM 643 O O . GLU A 1 79 ? -3.908 -5.709 -7.334 1.00 97.00 79 GLU A O 1
ATOM 648 N N . VAL A 1 80 ? -3.354 -5.442 -5.164 1.00 96.94 80 VAL A N 1
ATOM 649 C CA . VAL A 1 80 ? -2.234 -6.395 -5.190 1.00 96.94 80 VAL A CA 1
ATOM 650 C C . VAL A 1 80 ? -2.730 -7.797 -5.540 1.00 96.94 80 VAL A C 1
ATOM 652 O O . VAL A 1 80 ? -2.180 -8.406 -6.452 1.00 96.94 80 VAL A O 1
ATOM 655 N N . LEU A 1 81 ? -3.811 -8.276 -4.914 1.00 96.69 81 LEU A N 1
ATOM 656 C CA . LEU A 1 81 ? -4.383 -9.595 -5.221 1.00 96.69 81 LEU A CA 1
ATOM 657 C C . LEU A 1 81 ? -4.969 -9.699 -6.633 1.00 96.69 81 LEU A C 1
ATOM 659 O O . LEU A 1 81 ? -4.918 -10.765 -7.239 1.00 96.69 81 LEU A O 1
ATOM 663 N N . LYS A 1 82 ? -5.499 -8.609 -7.200 1.00 95.50 82 LYS A N 1
ATOM 664 C CA . LYS A 1 82 ? -5.931 -8.604 -8.610 1.00 95.50 82 LYS A CA 1
ATOM 665 C C . LYS A 1 82 ? -4.757 -8.849 -9.559 1.00 95.50 82 LYS A C 1
ATOM 667 O O . LYS A 1 82 ? -4.942 -9.477 -10.596 1.00 95.50 82 LYS A O 1
ATOM 672 N N . ALA A 1 83 ? -3.577 -8.329 -9.225 1.00 93.75 83 ALA A N 1
ATOM 673 C CA . ALA A 1 83 ? -2.367 -8.503 -10.022 1.00 93.75 83 ALA A CA 1
ATOM 674 C C . ALA A 1 83 ? -1.620 -9.810 -9.701 1.00 93.75 83 ALA A C 1
ATOM 676 O O . ALA A 1 83 ? -0.976 -10.375 -10.581 1.00 93.75 83 ALA A O 1
ATOM 677 N N . ASN A 1 84 ? -1.693 -10.272 -8.453 1.00 93.62 84 ASN A N 1
ATOM 678 C CA . ASN A 1 84 ? -1.064 -11.489 -7.956 1.00 93.62 84 ASN A CA 1
ATOM 679 C C . ASN A 1 84 ? -2.004 -12.209 -6.966 1.00 93.62 84 ASN A C 1
ATOM 681 O O . ASN A 1 84 ? -1.924 -11.955 -5.763 1.00 93.62 84 ASN A O 1
ATOM 685 N N . PRO A 1 85 ? -2.897 -13.094 -7.450 1.00 95.31 85 PRO A N 1
ATOM 686 C CA . PRO A 1 85 ? -3.897 -13.760 -6.609 1.00 95.31 85 PRO A CA 1
ATOM 687 C C . PRO A 1 85 ? -3.318 -14.621 -5.482 1.00 95.31 85 PRO A C 1
ATOM 689 O O . PRO A 1 85 ? -3.969 -14.787 -4.456 1.00 95.31 85 PRO A O 1
ATOM 692 N N . ASP A 1 86 ? -2.091 -15.117 -5.652 1.00 95.19 86 ASP A N 1
ATOM 693 C CA . ASP A 1 86 ? -1.403 -15.976 -4.683 1.00 95.19 86 A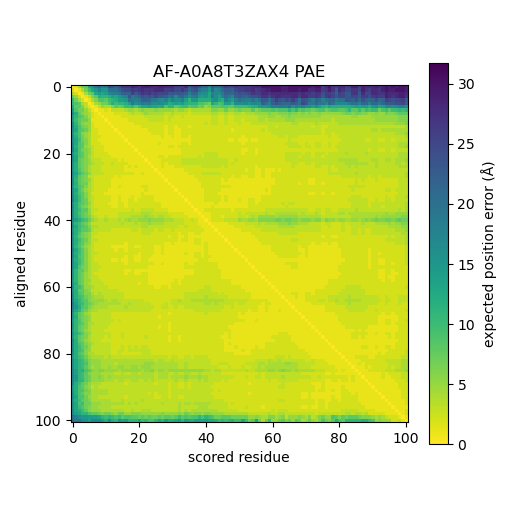SP A CA 1
ATOM 694 C C . ASP A 1 86 ? -0.559 -15.174 -3.668 1.00 95.19 86 ASP A C 1
ATOM 696 O O . ASP A 1 86 ? 0.253 -15.738 -2.931 1.00 95.19 86 ASP A O 1
ATOM 700 N N . ASP A 1 87 ? -0.712 -13.843 -3.611 1.00 95.25 87 ASP A N 1
ATOM 701 C CA . ASP A 1 87 ? -0.002 -13.005 -2.640 1.00 95.25 87 ASP A CA 1
ATOM 702 C C . ASP A 1 87 ? -0.547 -13.218 -1.216 1.00 95.25 87 ASP A C 1
ATOM 704 O O . ASP A 1 87 ? -1.441 -12.517 -0.728 1.00 95.25 87 ASP A O 1
ATOM 708 N N . HIS A 1 88 ? 0.030 -14.198 -0.520 1.00 94.81 88 HIS A N 1
ATOM 709 C CA . HIS A 1 88 ? -0.353 -14.548 0.847 1.00 94.81 88 HIS A CA 1
ATOM 710 C C . HIS A 1 88 ? -0.207 -13.384 1.839 1.00 94.81 88 HIS A C 1
ATOM 712 O O . HIS A 1 88 ? -0.928 -13.338 2.839 1.00 94.81 88 HIS A O 1
ATOM 718 N N . LEU A 1 89 ? 0.701 -12.432 1.589 1.00 94.31 89 LEU A N 1
ATOM 719 C CA . LEU A 1 89 ? 0.871 -11.268 2.457 1.00 94.31 89 LEU A CA 1
ATOM 720 C C . LEU A 1 89 ? -0.316 -10.313 2.309 1.00 94.31 89 LEU A C 1
ATOM 722 O O . LEU A 1 89 ? -0.865 -9.864 3.320 1.00 94.31 89 LEU A O 1
ATOM 726 N N . ALA A 1 90 ? -0.722 -10.014 1.074 1.00 95.75 90 ALA A N 1
ATOM 727 C CA . ALA A 1 90 ? -1.895 -9.188 0.807 1.00 95.75 90 ALA A CA 1
ATOM 728 C C . ALA A 1 90 ? -3.175 -9.855 1.332 1.00 95.75 90 ALA A C 1
ATOM 730 O O . ALA A 1 90 ? -3.977 -9.190 1.992 1.00 95.75 90 ALA A O 1
ATOM 731 N N . GLN A 1 91 ? -3.321 -11.170 1.138 1.00 96.94 91 GLN A N 1
ATOM 732 C CA . GLN A 1 91 ? -4.445 -11.938 1.676 1.00 96.94 91 GLN A CA 1
ATOM 733 C C . GLN A 1 91 ? -4.524 -11.840 3.206 1.00 96.94 91 GLN A C 1
ATOM 735 O O . GLN A 1 91 ? -5.554 -11.429 3.744 1.00 96.94 91 GLN A O 1
ATOM 740 N N . ALA A 1 92 ? -3.426 -12.122 3.914 1.00 96.56 92 ALA A N 1
ATOM 741 C CA . ALA A 1 92 ? -3.384 -12.017 5.372 1.00 96.56 92 ALA A CA 1
ATOM 742 C C . ALA A 1 92 ? -3.688 -10.589 5.867 1.00 96.56 92 ALA A C 1
ATOM 744 O O . ALA A 1 92 ? -4.281 -10.400 6.933 1.00 96.56 92 ALA A O 1
ATOM 745 N N . CYS A 1 93 ? -3.296 -9.565 5.102 1.00 96.38 93 CYS A N 1
ATOM 746 C CA . CYS A 1 93 ? -3.599 -8.177 5.437 1.00 96.38 93 CYS A CA 1
ATOM 747 C C . CYS A 1 93 ? -5.090 -7.846 5.290 1.00 96.38 93 CYS A C 1
ATOM 749 O O . CYS A 1 93 ? -5.621 -7.163 6.167 1.00 96.38 93 CYS A O 1
ATOM 751 N N . ILE A 1 94 ? -5.762 -8.342 4.244 1.00 97.12 94 ILE A N 1
ATOM 752 C CA . ILE A 1 94 ? -7.219 -8.197 4.082 1.00 97.12 94 ILE A CA 1
ATOM 753 C C . ILE A 1 94 ? -7.945 -8.915 5.213 1.00 97.12 94 ILE A C 1
ATOM 755 O O . ILE A 1 94 ? -8.757 -8.293 5.885 1.00 97.12 94 ILE A O 1
ATOM 759 N N . GLU A 1 95 ? -7.598 -10.172 5.499 1.00 96.44 95 GLU A N 1
ATOM 760 C CA . GLU A 1 95 ? -8.219 -10.928 6.595 1.00 96.44 95 GLU A CA 1
ATOM 761 C C . GLU A 1 95 ? -8.057 -10.222 7.948 1.00 96.44 95 GLU A C 1
ATOM 763 O O . GLU A 1 95 ? -8.956 -10.249 8.787 1.00 96.44 95 GLU A O 1
ATOM 768 N N . ARG A 1 96 ? -6.914 -9.565 8.176 1.00 95.62 96 ARG A N 1
ATOM 769 C CA . ARG A 1 96 ? -6.683 -8.760 9.381 1.00 95.62 96 ARG A CA 1
ATOM 770 C C . ARG A 1 96 ? -7.561 -7.509 9.426 1.00 95.62 96 ARG A C 1
ATOM 772 O O . ARG A 1 96 ? -7.991 -7.134 10.514 1.00 95.62 96 ARG A O 1
ATOM 779 N N . ILE A 1 97 ? -7.768 -6.844 8.290 1.00 95.88 97 ILE A N 1
ATOM 780 C CA . ILE A 1 97 ? -8.636 -5.663 8.197 1.00 95.88 97 ILE A CA 1
ATOM 781 C C . ILE A 1 97 ? -10.101 -6.062 8.388 1.00 95.88 97 ILE A C 1
ATOM 783 O O . ILE A 1 97 ? -10.792 -5.424 9.172 1.00 95.88 97 ILE A O 1
ATOM 787 N N . ASP A 1 98 ? -10.535 -7.157 7.770 1.00 94.25 98 ASP A N 1
ATOM 788 C CA . ASP A 1 98 ? -11.920 -7.647 7.824 1.00 94.25 98 ASP A CA 1
ATOM 789 C C . ASP A 1 98 ? -12.332 -8.138 9.220 1.00 94.25 98 ASP A C 1
ATOM 791 O O . ASP A 1 98 ? -13.513 -8.278 9.499 1.00 94.25 98 ASP A O 1
ATOM 795 N N . ARG A 1 99 ? -11.367 -8.407 10.109 1.00 92.81 99 ARG A N 1
ATOM 796 C CA . ARG A 1 99 ? -11.619 -8.675 11.537 1.00 92.81 99 ARG A CA 1
ATOM 797 C C . ARG A 1 99 ? -11.642 -7.415 12.401 1.00 92.81 99 ARG A C 1
ATOM 799 O O . ARG A 1 99 ? -11.956 -7.509 13.585 1.00 92.81 99 ARG A O 1
ATOM 806 N N . TYR A 1 100 ? -11.149 -6.299 11.871 1.00 84.81 100 TYR A N 1
ATOM 807 C CA . TYR A 1 100 ? -11.069 -5.028 12.584 1.00 84.81 100 TYR A CA 1
ATOM 808 C C . TYR A 1 100 ? -12.304 -4.159 12.331 1.00 84.81 100 TYR A C 1
ATOM 810 O O . TYR A 1 100 ? -12.755 -3.503 13.266 1.00 84.81 100 TYR A O 1
ATOM 818 N N . LEU A 1 101 ? -12.792 -4.151 11.086 1.00 82.56 101 LEU A N 1
ATOM 819 C CA . LEU A 1 101 ? -14.079 -3.571 10.691 1.00 82.56 101 LEU A CA 1
ATOM 820 C C . LEU A 1 101 ? -15.239 -4.450 11.182 1.00 82.56 101 LEU A C 1
ATOM 822 O O . LEU A 1 101 ? -16.301 -3.877 11.507 1.00 82.56 101 LEU A O 1
#

Nearest PDB structures (foldseek):
  7dkh-assembly2_E  TM=8.065E-01  e=1.156E-01  Saccharomyces cerevisiae S288C
  2xev-assembly1_A  TM=7.539E-01  e=2.498E-01  Xanthomonas campestris
  5efr-assembly1_A  TM=5.578E-01  e=9.881E-01  Rhodothermus marinus
  4i1a-assembly3_A  TM=4.578E-01  e=1.621E+00  Bacillus subtilis subsp. subtilis str. 168
  4i1a-assembly3_B  TM=5.860E-01  e=2.810E+00  Bacillus subtilis subsp. subtilis str. 168

Secondary structure (DSSP, 8-state):
-------HHHHHHHHHHHHHHHTT-HHHHHHHHHHHHHH---HHHHHHHHHHHHHHHHHHHHHHT-HHHHHHHHHHHHHHHHH-TT-HHHHHHHHHHHTT-

pLDDT: mean 92.74, std 11.09, range [39.72, 98.38]